Protein AF-A0AAN0M5D3-F1 (afdb_monomer)

Foldseek 3Di:
DDPLLVDQAAEAEDEQQVADDPVSLVVLVVNVVSLHAYEYEYDPVVNHDPPRPPVVVSVVSVHHYDYDYDPPPPPPPPPD

Structure (mmCIF, N/CA/C/O backbone):
data_AF-A0AAN0M5D3-F1
#
_entry.id   AF-A0AAN0M5D3-F1
#
loop_
_atom_site.group_PDB
_atom_site.id
_atom_site.type_symbol
_atom_site.label_atom_id
_atom_site.label_alt_id
_atom_site.label_comp_id
_atom_site.label_asym_id
_atom_site.label_entity_id
_atom_site.label_seq_id
_atom_site.pdbx_PDB_ins_code
_atom_site.Cartn_x
_atom_site.Cartn_y
_atom_site.Cartn_z
_atom_site.occupancy
_atom_site.B_iso_or_equiv
_atom_site.auth_seq_id
_atom_site.auth_comp_id
_atom_site.auth_asym_id
_atom_site.auth_atom_id
_atom_site.pdbx_PDB_model_num
ATOM 1 N N . MET A 1 1 ? -20.378 0.684 3.685 1.00 54.22 1 MET A N 1
ATOM 2 C CA . MET A 1 1 ? -19.275 0.176 4.523 1.00 54.22 1 MET A CA 1
ATOM 3 C C . MET A 1 1 ? -18.316 -0.580 3.631 1.00 54.22 1 MET A C 1
ATOM 5 O O . MET A 1 1 ? -18.709 -1.592 3.056 1.00 54.22 1 MET A O 1
ATOM 9 N N . SER A 1 2 ? -17.121 -0.031 3.427 1.00 81.94 2 SER A N 1
ATOM 10 C CA . SER A 1 2 ? -16.111 -0.619 2.540 1.00 81.94 2 SER A CA 1
ATOM 11 C C . SER A 1 2 ? -15.455 -1.840 3.201 1.00 81.94 2 SER A C 1
ATOM 13 O O . SER A 1 2 ? -15.471 -1.986 4.425 1.00 81.94 2 SER A O 1
ATOM 15 N N . ALA A 1 3 ? -14.879 -2.750 2.408 1.00 86.31 3 ALA A N 1
ATOM 16 C CA . ALA A 1 3 ? -14.168 -3.916 2.946 1.00 86.31 3 ALA A CA 1
ATOM 17 C C . ALA A 1 3 ? -12.981 -3.513 3.846 1.00 86.31 3 ALA A C 1
ATOM 19 O O . ALA A 1 3 ? -12.694 -4.196 4.826 1.00 86.31 3 ALA A O 1
ATOM 20 N N . ILE A 1 4 ? -12.353 -2.367 3.557 1.00 87.31 4 ILE A N 1
ATOM 21 C CA . ILE A 1 4 ? -11.234 -1.807 4.323 1.00 87.31 4 ILE A CA 1
ATOM 22 C C . ILE A 1 4 ? -11.680 -1.440 5.744 1.00 87.31 4 ILE A C 1
ATOM 24 O O . ILE A 1 4 ? -11.053 -1.864 6.711 1.00 87.31 4 ILE A O 1
ATOM 28 N N . GLU A 1 5 ? -12.805 -0.736 5.901 1.00 87.69 5 GLU A N 1
ATOM 29 C CA . GLU A 1 5 ? -13.327 -0.324 7.219 1.00 87.69 5 GLU A CA 1
ATOM 30 C C . GLU A 1 5 ? -13.597 -1.517 8.148 1.00 87.69 5 GLU A C 1
ATOM 32 O O . GLU A 1 5 ? -13.382 -1.439 9.360 1.00 87.69 5 GLU A O 1
ATOM 37 N N . ARG A 1 6 ? -14.043 -2.636 7.568 1.00 90.25 6 ARG A N 1
ATOM 38 C CA . ARG A 1 6 ? -14.378 -3.870 8.291 1.00 90.25 6 ARG A CA 1
ATOM 39 C C . ARG A 1 6 ? -13.186 -4.793 8.534 1.00 90.25 6 ARG A C 1
ATOM 41 O O . ARG A 1 6 ? -13.330 -5.745 9.289 1.00 90.25 6 ARG A O 1
ATOM 48 N N . SER A 1 7 ? -12.050 -4.549 7.887 1.00 89.06 7 SER A N 1
ATOM 49 C CA . SER A 1 7 ? -10.858 -5.385 8.029 1.00 89.06 7 SER A CA 1
ATOM 50 C C . SER A 1 7 ? -10.105 -5.081 9.323 1.00 89.06 7 SER A C 1
ATOM 52 O O . SER A 1 7 ? -10.066 -3.934 9.769 1.00 89.06 7 SER A O 1
ATOM 54 N N . ASP A 1 8 ? -9.485 -6.094 9.921 1.00 90.38 8 ASP A N 1
ATOM 55 C CA . ASP A 1 8 ? -8.540 -5.896 11.026 1.00 90.38 8 ASP A CA 1
ATOM 56 C C . ASP A 1 8 ? -7.152 -5.503 10.505 1.00 90.38 8 ASP A C 1
ATOM 58 O O . ASP A 1 8 ? -6.446 -4.709 11.125 1.00 90.38 8 ASP A O 1
ATOM 62 N N . VAL A 1 9 ? -6.779 -6.040 9.339 1.00 88.06 9 VAL A N 1
ATOM 63 C CA . VAL A 1 9 ? -5.506 -5.801 8.655 1.00 88.06 9 VAL A CA 1
ATOM 64 C C . VAL A 1 9 ? -5.742 -5.763 7.148 1.00 88.06 9 VAL A C 1
ATOM 66 O O . VAL A 1 9 ? -6.494 -6.580 6.614 1.00 88.06 9 VAL A O 1
ATOM 69 N N . VAL A 1 10 ? -5.065 -4.845 6.457 1.00 88.69 10 VAL A N 1
ATOM 70 C CA . VAL A 1 10 ? -5.077 -4.750 4.993 1.00 88.69 10 VAL A CA 1
ATOM 71 C C . VAL A 1 10 ? -3.794 -5.361 4.437 1.00 88.69 10 VAL A C 1
ATOM 73 O O . VAL A 1 10 ? -2.697 -4.917 4.771 1.00 88.69 10 VAL A O 1
ATOM 76 N N . LEU A 1 11 ? -3.927 -6.364 3.568 1.00 88.25 11 LEU A N 1
ATOM 77 C CA . LEU A 1 11 ? -2.815 -6.914 2.797 1.00 88.25 11 LEU A CA 1
ATOM 78 C C . LEU A 1 11 ? -2.792 -6.261 1.413 1.00 88.25 11 LEU A C 1
ATOM 80 O O . LEU A 1 11 ? -3.722 -6.439 0.628 1.00 88.25 11 LEU A O 1
ATOM 84 N N . PHE A 1 12 ? -1.738 -5.509 1.123 1.00 86.56 12 PHE A N 1
ATOM 85 C CA . PHE A 1 12 ? -1.575 -4.763 -0.115 1.00 86.56 12 PHE A CA 1
ATOM 86 C C . PHE A 1 12 ? -0.457 -5.374 -0.962 1.00 86.56 12 PHE A C 1
ATOM 88 O O . PHE A 1 12 ? 0.713 -5.318 -0.587 1.00 86.56 12 PHE A O 1
ATOM 95 N N . VAL A 1 13 ? -0.821 -5.998 -2.083 1.00 84.81 13 VAL A N 1
ATOM 96 C CA . VAL A 1 13 ? 0.121 -6.712 -2.956 1.00 84.81 13 VAL A CA 1
ATOM 97 C C . VAL A 1 13 ? 0.447 -5.849 -4.171 1.00 84.81 13 VAL A C 1
ATOM 99 O O . VAL A 1 13 ? -0.448 -5.503 -4.937 1.00 84.81 13 VAL A O 1
ATOM 102 N N . LEU A 1 14 ? 1.725 -5.533 -4.351 1.00 80.31 14 LEU A N 1
ATOM 103 C CA . LEU A 1 14 ? 2.266 -4.796 -5.490 1.00 80.31 14 LEU A CA 1
ATOM 104 C C . LEU A 1 14 ? 2.865 -5.757 -6.517 1.00 80.31 14 LEU A C 1
ATOM 106 O O . LEU A 1 14 ? 3.491 -6.743 -6.133 1.00 80.31 14 LEU A O 1
ATOM 110 N N . ASP A 1 15 ? 2.714 -5.462 -7.809 1.00 78.81 15 ASP A N 1
ATOM 111 C CA . ASP A 1 15 ? 3.414 -6.176 -8.884 1.00 78.81 15 ASP A CA 1
ATOM 112 C C . ASP A 1 15 ? 4.655 -5.388 -9.305 1.00 78.81 15 ASP A C 1
ATOM 114 O O . ASP A 1 15 ? 4.550 -4.276 -9.824 1.00 78.81 15 ASP A O 1
ATOM 118 N N . GLY A 1 16 ? 5.828 -5.975 -9.086 1.00 72.69 16 GLY A N 1
ATOM 119 C CA . GLY A 1 16 ? 7.108 -5.345 -9.363 1.00 72.69 16 GLY A CA 1
ATOM 120 C C . GLY A 1 16 ? 7.375 -5.030 -10.832 1.00 72.69 16 GLY A C 1
ATOM 121 O O . GLY A 1 16 ? 8.136 -4.113 -11.112 1.00 72.69 16 GLY A O 1
ATOM 122 N N . GLU A 1 17 ? 6.716 -5.719 -11.768 1.00 73.12 17 GLU A N 1
ATOM 123 C CA . GLU A 1 17 ? 6.824 -5.417 -13.204 1.00 73.12 17 GLU A CA 1
ATOM 124 C C . GLU A 1 17 ? 6.042 -4.160 -13.610 1.00 73.12 17 GLU A C 1
ATOM 126 O O . GLU A 1 17 ? 6.347 -3.545 -14.629 1.00 73.12 17 GLU A O 1
ATOM 131 N N . GLN A 1 18 ? 4.986 -3.808 -12.868 1.00 72.00 18 GLN A N 1
ATOM 132 C CA . GLN A 1 18 ? 4.059 -2.741 -13.266 1.00 72.00 18 GLN A CA 1
ATOM 133 C C . GLN A 1 18 ? 4.285 -1.422 -12.519 1.00 72.00 18 GLN A C 1
ATOM 135 O O . GLN A 1 18 ? 3.597 -0.445 -12.830 1.00 72.00 18 GLN A O 1
ATOM 140 N N . GLY A 1 19 ? 5.250 -1.395 -11.592 1.00 71.69 19 GLY A N 1
ATOM 141 C CA . GLY A 1 19 ? 5.576 -0.228 -10.772 1.00 71.69 19 GLY A CA 1
ATOM 142 C C . GLY A 1 19 ? 4.414 0.222 -9.885 1.00 71.69 19 GLY A C 1
ATOM 143 O O . GLY A 1 19 ? 3.379 -0.444 -9.781 1.00 71.69 19 GLY A O 1
ATOM 144 N N . ILE A 1 20 ? 4.582 1.370 -9.230 1.00 75.94 20 ILE A N 1
ATOM 145 C CA . ILE A 1 20 ? 3.548 1.963 -8.377 1.00 75.94 20 ILE A CA 1
ATOM 146 C C . ILE A 1 20 ? 2.591 2.790 -9.227 1.00 75.94 20 ILE A C 1
ATOM 148 O O . ILE A 1 20 ? 2.970 3.731 -9.924 1.00 75.94 20 ILE A O 1
ATOM 152 N N . ARG A 1 21 ? 1.298 2.510 -9.107 1.00 80.81 21 ARG A N 1
ATOM 153 C CA . ARG A 1 21 ? 0.245 3.217 -9.836 1.00 80.81 21 ARG A CA 1
ATOM 154 C C . ARG A 1 21 ? -0.400 4.304 -8.992 1.00 80.81 21 ARG A C 1
ATOM 156 O O . ARG A 1 21 ? -0.453 4.247 -7.766 1.00 80.81 21 ARG A O 1
ATOM 163 N N . ALA A 1 22 ? -1.022 5.272 -9.666 1.00 78.50 22 ALA A N 1
ATOM 164 C CA . ALA A 1 22 ? -1.842 6.291 -9.004 1.00 78.50 22 ALA A CA 1
ATOM 165 C C . ALA A 1 22 ? -2.988 5.684 -8.168 1.00 78.50 22 ALA A C 1
ATOM 167 O O . ALA A 1 22 ? -3.398 6.257 -7.156 1.00 78.50 22 ALA A O 1
ATOM 168 N N . GLN A 1 23 ? -3.494 4.514 -8.568 1.00 80.88 23 GLN A N 1
ATOM 169 C CA . GLN A 1 23 ? -4.519 3.786 -7.824 1.00 80.88 23 GLN A CA 1
ATOM 170 C C . GLN A 1 23 ? -3.985 3.210 -6.503 1.00 80.88 23 GLN A C 1
ATOM 172 O O . GLN A 1 23 ? -4.705 3.227 -5.506 1.00 80.88 23 GLN A O 1
ATOM 177 N N . ASP A 1 24 ? -2.719 2.793 -6.455 1.00 83.50 24 ASP A N 1
ATOM 178 C CA . ASP A 1 24 ? -2.095 2.234 -5.250 1.00 83.50 24 ASP A CA 1
ATOM 179 C C . ASP A 1 24 ? -2.016 3.283 -4.136 1.00 83.50 24 ASP A C 1
ATOM 181 O O . ASP A 1 24 ? -2.347 3.011 -2.981 1.00 83.50 24 ASP A O 1
ATOM 185 N N . LYS A 1 25 ? -1.697 4.531 -4.505 1.00 82.38 25 LYS A N 1
ATOM 186 C CA . LYS A 1 25 ? -1.692 5.676 -3.580 1.00 82.38 25 LYS A CA 1
ATOM 187 C C . LYS A 1 25 ? -3.076 5.956 -2.988 1.00 82.38 25 LYS A C 1
ATOM 189 O O . LYS A 1 25 ? -3.178 6.285 -1.808 1.00 82.38 25 LYS A O 1
ATOM 194 N N . HIS A 1 26 ? -4.143 5.790 -3.774 1.00 84.75 26 HIS A N 1
ATOM 195 C CA . HIS A 1 26 ? -5.512 5.957 -3.278 1.00 84.75 26 HIS A CA 1
ATOM 196 C C . HIS A 1 26 ? -5.890 4.871 -2.266 1.00 84.75 26 HIS A C 1
ATOM 198 O O . HIS A 1 26 ? -6.477 5.184 -1.234 1.00 84.75 26 HIS A O 1
ATOM 204 N N . VAL A 1 27 ? -5.538 3.606 -2.524 1.00 84.12 27 VAL A N 1
ATOM 205 C CA . VAL A 1 27 ? -5.840 2.492 -1.605 1.00 84.12 27 VAL A CA 1
ATOM 206 C C . VAL A 1 27 ? -5.149 2.684 -0.254 1.00 84.12 27 VAL A C 1
ATOM 208 O O . VAL A 1 27 ? -5.779 2.493 0.788 1.00 84.12 27 VAL A O 1
ATOM 211 N N . VAL A 1 28 ? -3.886 3.118 -0.265 1.00 83.19 28 VAL A N 1
ATOM 212 C CA . VAL A 1 28 ? -3.149 3.461 0.960 1.00 83.19 28 VAL A CA 1
ATOM 213 C C . VAL A 1 28 ? -3.832 4.604 1.710 1.00 83.19 28 VAL A C 1
ATOM 215 O O . VAL A 1 28 ? -4.018 4.489 2.919 1.00 83.19 28 VAL A O 1
ATOM 218 N N . GLY A 1 29 ? -4.267 5.657 1.009 1.00 85.12 29 GLY A N 1
ATOM 219 C CA . GLY A 1 29 ? -5.013 6.765 1.615 1.00 85.12 29 GLY A CA 1
ATOM 220 C C . GLY A 1 29 ? -6.287 6.297 2.324 1.00 85.12 29 GLY A C 1
ATOM 221 O O . GLY A 1 29 ? -6.510 6.631 3.483 1.00 85.12 29 GLY A O 1
ATOM 222 N N . PHE A 1 30 ? -7.074 5.420 1.693 1.00 87.75 30 PHE A N 1
ATOM 223 C CA . PHE A 1 30 ? -8.271 4.862 2.330 1.00 87.75 30 PHE A CA 1
ATOM 224 C C . PHE A 1 30 ? -7.958 4.026 3.574 1.00 87.75 30 PHE A C 1
ATOM 226 O O . PHE A 1 30 ? -8.672 4.107 4.574 1.00 87.75 30 PHE A O 1
ATOM 233 N N . ALA A 1 31 ? -6.908 3.206 3.527 1.00 85.19 31 ALA A N 1
ATOM 234 C CA . ALA A 1 31 ? -6.503 2.398 4.672 1.00 85.19 31 ALA A CA 1
ATOM 235 C C . ALA A 1 31 ? -5.931 3.257 5.817 1.00 85.19 31 ALA A C 1
ATOM 237 O O . ALA A 1 31 ? -6.201 2.966 6.986 1.00 85.19 31 ALA A O 1
ATOM 238 N N . HIS A 1 32 ? -5.223 4.341 5.485 1.00 85.06 32 HIS A N 1
ATOM 239 C CA . HIS A 1 32 ? -4.767 5.354 6.433 1.00 85.06 32 HIS A CA 1
ATOM 240 C C . HIS A 1 32 ? -5.942 6.037 7.140 1.00 85.06 32 HIS A C 1
ATOM 242 O O . HIS A 1 32 ? -5.997 6.053 8.371 1.00 85.06 32 HIS A O 1
ATOM 248 N N . ASP A 1 33 ? -6.914 6.539 6.378 1.00 88.12 33 ASP A N 1
ATOM 249 C CA . ASP A 1 33 ? -8.075 7.252 6.919 1.00 88.12 33 ASP A CA 1
ATOM 250 C C . ASP A 1 33 ? -8.937 6.337 7.799 1.00 88.12 33 ASP A C 1
ATOM 252 O O . ASP A 1 33 ? -9.438 6.743 8.852 1.00 88.12 33 ASP A O 1
ATOM 256 N N . ALA A 1 34 ? -9.029 5.057 7.427 1.00 88.50 34 ALA A N 1
ATOM 257 C CA . ALA A 1 34 ? -9.676 4.013 8.217 1.00 88.50 34 ALA A CA 1
ATOM 258 C C . ALA A 1 34 ? -8.839 3.529 9.425 1.00 88.50 34 ALA A C 1
ATOM 260 O O . ALA A 1 34 ? -9.294 2.653 10.169 1.00 88.50 34 ALA A O 1
ATOM 261 N N . ARG A 1 35 ? -7.630 4.077 9.629 1.00 88.44 35 ARG A N 1
ATOM 262 C CA . ARG A 1 35 ? -6.645 3.712 10.668 1.00 88.44 35 ARG A CA 1
ATOM 263 C C . ARG A 1 35 ? -6.347 2.216 10.722 1.00 88.44 35 ARG A C 1
ATOM 265 O O . ARG A 1 35 ? -6.175 1.645 11.802 1.00 88.44 35 ARG A O 1
ATOM 272 N N . LYS A 1 36 ? -6.311 1.567 9.560 1.00 87.25 36 LYS A N 1
ATOM 273 C CA . LYS A 1 36 ? -6.038 0.135 9.466 1.00 87.25 36 LYS A CA 1
ATOM 274 C C . LYS A 1 36 ? -4.541 -0.110 9.299 1.00 87.25 36 LYS A C 1
ATOM 276 O O . LYS A 1 36 ? -3.895 0.593 8.525 1.00 87.25 36 LYS A O 1
ATOM 281 N N . PRO A 1 37 ? -3.967 -1.099 10.003 1.00 86.50 37 PRO A N 1
ATOM 282 C CA . PRO A 1 37 ? -2.601 -1.524 9.739 1.00 86.50 37 PRO A CA 1
ATOM 283 C C . PRO A 1 37 ? -2.501 -2.114 8.328 1.00 86.50 37 PRO A C 1
ATOM 285 O O . PRO A 1 37 ? -3.376 -2.871 7.896 1.00 86.50 37 PRO A O 1
ATOM 288 N N . ILE A 1 38 ? -1.417 -1.774 7.628 1.00 85.81 38 ILE A N 1
ATOM 289 C CA . ILE A 1 38 ? -1.177 -2.192 6.244 1.00 85.81 38 ILE A CA 1
ATOM 290 C C . ILE A 1 38 ? 0.073 -3.067 6.196 1.00 85.81 38 ILE A C 1
ATOM 292 O O . ILE A 1 38 ? 1.139 -2.697 6.698 1.00 85.81 38 ILE A O 1
ATOM 296 N N . ILE A 1 39 ? -0.061 -4.224 5.557 1.00 86.44 39 ILE A N 1
ATOM 297 C CA . ILE A 1 39 ? 1.050 -5.101 5.204 1.00 86.44 39 ILE A CA 1
ATOM 298 C C . ILE A 1 39 ? 1.270 -4.988 3.702 1.00 86.44 39 ILE A C 1
ATOM 300 O O . ILE A 1 39 ? 0.372 -5.319 2.932 1.00 86.44 39 ILE A O 1
ATOM 304 N N . ILE A 1 40 ? 2.455 -4.541 3.286 1.00 83.00 40 ILE A N 1
ATOM 305 C CA . ILE A 1 40 ? 2.804 -4.434 1.864 1.00 83.00 40 ILE A CA 1
ATOM 306 C C . ILE A 1 40 ? 3.622 -5.657 1.449 1.00 83.00 40 ILE A C 1
ATOM 308 O O . ILE A 1 40 ? 4.629 -5.983 2.086 1.00 83.00 40 ILE A O 1
ATOM 312 N N . VAL A 1 41 ? 3.193 -6.309 0.369 1.00 82.81 41 VAL A N 1
ATOM 313 C CA . VAL A 1 41 ? 3.849 -7.471 -0.236 1.00 82.81 41 VAL A CA 1
ATOM 314 C C . VAL A 1 41 ? 4.255 -7.131 -1.659 1.00 82.81 41 VAL A C 1
ATOM 316 O O . VAL A 1 41 ? 3.419 -6.741 -2.465 1.00 82.81 41 VAL A O 1
ATOM 319 N N . TYR A 1 42 ? 5.530 -7.322 -1.981 1.00 80.62 42 TYR A N 1
ATOM 320 C CA . TYR A 1 42 ? 6.027 -7.175 -3.346 1.00 80.62 42 TYR A CA 1
ATOM 321 C C . TYR A 1 42 ? 6.035 -8.529 -4.049 1.00 80.62 42 TYR A C 1
ATOM 323 O O . TYR A 1 42 ? 6.758 -9.444 -3.651 1.00 80.62 42 TYR A O 1
ATOM 331 N N . ASN A 1 43 ? 5.235 -8.645 -5.102 1.00 81.38 43 ASN A N 1
ATOM 332 C CA . ASN A 1 43 ? 5.313 -9.728 -6.067 1.00 81.38 43 ASN A CA 1
ATOM 333 C C . ASN A 1 43 ? 6.364 -9.385 -7.133 1.00 81.38 43 ASN A C 1
ATOM 335 O O . ASN A 1 43 ? 6.506 -8.219 -7.490 1.00 81.38 43 ASN A O 1
ATOM 339 N N . LYS A 1 44 ? 7.086 -10.389 -7.647 1.00 78.75 44 LYS A N 1
ATOM 340 C CA . LYS A 1 44 ? 8.150 -10.214 -8.661 1.00 78.75 44 LYS A CA 1
ATOM 341 C C . LYS A 1 44 ? 9.179 -9.138 -8.285 1.00 78.75 44 LYS A C 1
ATOM 343 O O . LYS A 1 44 ? 9.553 -8.287 -9.090 1.00 78.75 44 LYS A O 1
ATOM 348 N N . TRP A 1 45 ? 9.601 -9.149 -7.018 1.00 73.81 45 TRP A N 1
ATOM 349 C CA . TRP A 1 45 ? 10.539 -8.168 -6.459 1.00 73.81 45 TRP A CA 1
ATOM 350 C C . TRP A 1 45 ? 11.862 -8.087 -7.244 1.00 73.81 45 TRP A C 1
ATOM 352 O O . TRP A 1 45 ? 12.545 -7.072 -7.186 1.00 73.81 45 TRP A O 1
ATOM 362 N N . ASP A 1 46 ? 12.206 -9.148 -7.978 1.00 73.50 46 ASP A N 1
ATOM 363 C CA . ASP A 1 46 ? 13.364 -9.246 -8.863 1.00 73.50 46 ASP A CA 1
ATOM 364 C C . ASP A 1 46 ? 13.336 -8.253 -10.033 1.00 73.50 46 ASP A C 1
ATOM 366 O O . ASP A 1 46 ? 14.398 -7.883 -10.526 1.00 73.50 46 ASP A O 1
ATOM 370 N N . THR A 1 47 ? 12.151 -7.800 -10.452 1.00 70.81 47 THR A N 1
ATOM 371 C CA . THR A 1 47 ? 11.979 -6.863 -11.575 1.00 70.81 47 THR A CA 1
ATOM 372 C C . THR A 1 47 ? 11.803 -5.405 -11.117 1.00 70.81 47 THR A C 1
ATOM 374 O O . THR A 1 47 ? 11.706 -4.502 -11.940 1.00 70.81 47 THR A O 1
ATOM 377 N N . VAL A 1 48 ? 11.780 -5.144 -9.805 1.00 66.81 48 VAL A N 1
ATOM 378 C CA . VAL A 1 48 ? 11.590 -3.790 -9.259 1.00 66.81 48 VAL A CA 1
ATOM 379 C C . VAL A 1 48 ? 12.872 -2.967 -9.378 1.00 66.81 48 VAL A C 1
ATOM 381 O O . VAL A 1 48 ? 13.879 -3.286 -8.738 1.00 66.81 48 VAL A O 1
ATOM 384 N N . ASP A 1 49 ? 12.806 -1.847 -10.100 1.00 62.41 49 ASP A N 1
ATOM 385 C CA . ASP A 1 49 ? 13.809 -0.787 -9.998 1.00 62.41 49 ASP A CA 1
ATOM 386 C C . ASP A 1 49 ? 13.706 -0.115 -8.621 1.00 62.41 49 ASP A C 1
ATOM 388 O O . ASP A 1 49 ? 12.653 0.360 -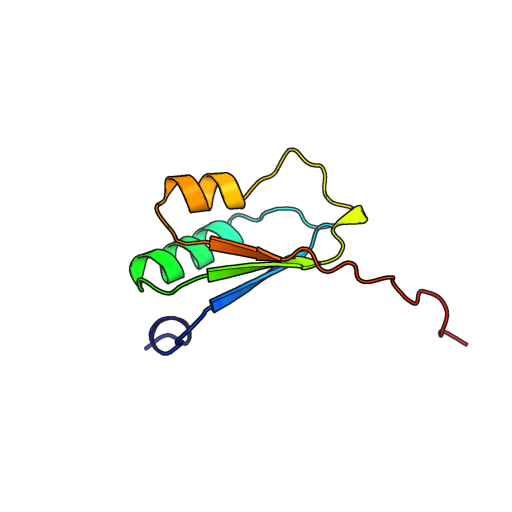8.192 1.00 62.41 49 ASP A O 1
ATOM 392 N N . LYS A 1 50 ? 14.823 -0.105 -7.888 1.00 59.19 50 LYS A N 1
ATOM 393 C CA . LYS A 1 50 ? 14.897 0.220 -6.449 1.00 59.19 50 LYS A CA 1
ATOM 394 C C . LYS A 1 50 ? 14.546 1.672 -6.083 1.00 59.19 50 LYS A C 1
ATOM 396 O O . LYS A 1 50 ? 14.598 2.008 -4.904 1.00 59.19 50 LYS A O 1
ATOM 401 N N . GLU A 1 51 ? 14.221 2.521 -7.056 1.00 55.28 51 GLU A N 1
ATOM 402 C CA . GLU A 1 51 ? 13.942 3.950 -6.857 1.00 55.28 51 GLU A CA 1
ATOM 403 C C . GLU A 1 51 ? 12.459 4.290 -6.627 1.00 55.28 51 GLU A C 1
ATOM 405 O O . GLU A 1 51 ? 12.152 5.423 -6.265 1.00 55.28 51 GLU A O 1
ATOM 410 N N . GLU A 1 52 ? 11.531 3.334 -6.748 1.00 61.50 52 GLU A N 1
ATOM 411 C CA . GLU A 1 52 ? 10.101 3.584 -6.516 1.00 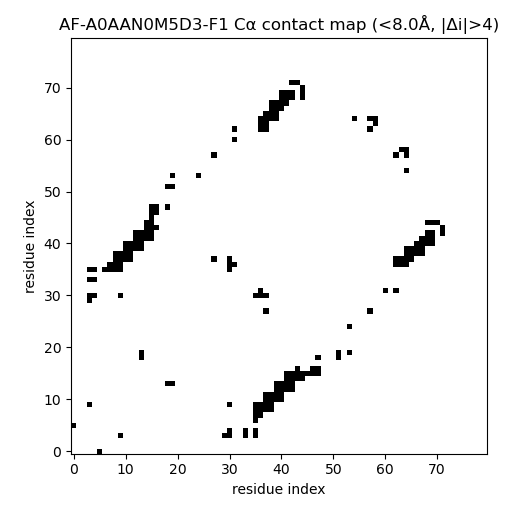61.50 52 GLU A CA 1
ATOM 412 C C . GLU A 1 52 ? 9.620 2.986 -5.179 1.00 61.50 52 GLU A C 1
ATOM 414 O O . GLU A 1 52 ? 9.166 1.843 -5.089 1.00 61.50 52 GLU A O 1
ATOM 419 N N . THR A 1 53 ? 9.705 3.758 -4.092 1.00 67.69 53 THR A N 1
ATOM 420 C CA . THR A 1 53 ? 9.279 3.301 -2.759 1.00 67.69 53 THR A CA 1
ATOM 421 C C . THR A 1 53 ? 7.947 3.918 -2.349 1.00 67.69 53 THR A C 1
ATOM 423 O O . THR A 1 53 ? 7.882 4.915 -1.634 1.00 67.69 53 THR A O 1
ATOM 426 N N . LEU A 1 54 ? 6.848 3.233 -2.687 1.00 73.88 54 LEU A N 1
ATOM 427 C CA . LEU A 1 54 ? 5.524 3.453 -2.082 1.00 73.88 54 LEU A CA 1
ATOM 428 C C . LEU A 1 54 ? 5.658 3.479 -0.558 1.00 73.88 54 LEU A C 1
ATOM 430 O O . LEU A 1 54 ? 4.994 4.252 0.117 1.00 73.88 54 LEU A O 1
ATOM 434 N N . MET A 1 55 ? 6.569 2.664 -0.024 1.00 72.62 55 MET A N 1
ATOM 435 C CA . MET A 1 55 ? 6.924 2.635 1.388 1.00 72.62 55 MET A CA 1
ATOM 436 C C . MET A 1 55 ? 7.311 4.004 1.952 1.00 72.62 55 MET A C 1
ATOM 438 O O . MET A 1 55 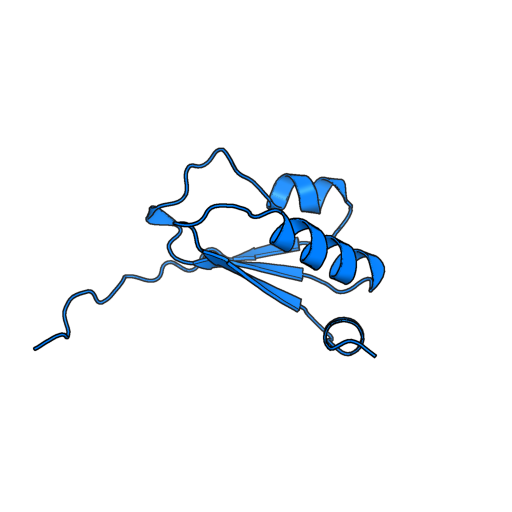? 6.937 4.294 3.083 1.00 72.62 55 MET A O 1
ATOM 442 N N . ASP A 1 56 ? 8.029 4.841 1.204 1.00 78.12 56 ASP A N 1
ATOM 443 C CA . ASP A 1 56 ? 8.434 6.167 1.675 1.00 78.12 56 ASP A CA 1
ATOM 444 C C . ASP A 1 56 ? 7.247 7.124 1.703 1.00 78.12 56 ASP A C 1
ATOM 446 O O . ASP A 1 56 ? 7.076 7.860 2.675 1.00 78.12 56 ASP A O 1
ATOM 450 N N . ASP A 1 57 ? 6.383 7.065 0.690 1.00 78.06 57 ASP A N 1
ATOM 451 C CA . ASP A 1 57 ? 5.131 7.826 0.664 1.00 78.06 57 ASP A CA 1
ATOM 452 C C . ASP A 1 57 ? 4.207 7.399 1.817 1.00 78.06 57 ASP A C 1
ATOM 454 O O . ASP A 1 57 ? 3.706 8.241 2.563 1.00 78.06 57 ASP A O 1
ATOM 458 N N . VAL A 1 58 ? 4.050 6.091 2.039 1.00 77.19 58 VAL A N 1
ATOM 459 C CA . VAL A 1 58 ? 3.213 5.546 3.117 1.00 77.19 58 VAL A CA 1
ATOM 460 C C . VAL A 1 58 ? 3.801 5.884 4.496 1.00 77.19 58 VAL A C 1
ATOM 4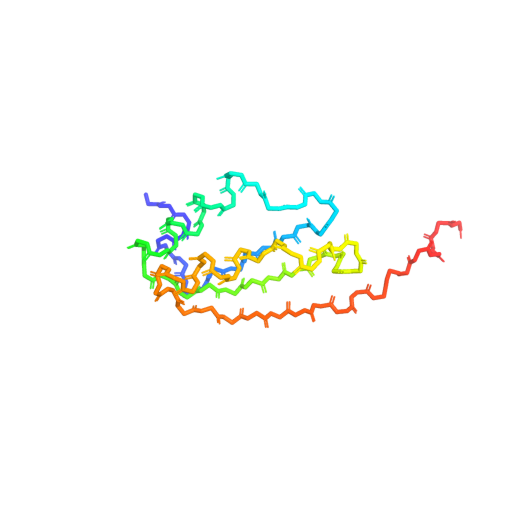62 O O . VAL A 1 58 ? 3.067 6.239 5.419 1.00 77.19 58 VAL A O 1
ATOM 465 N N . ARG A 1 59 ? 5.133 5.835 4.651 1.00 73.75 59 ARG A N 1
ATOM 466 C CA . ARG A 1 59 ? 5.823 6.249 5.885 1.00 73.75 59 ARG A CA 1
ATOM 467 C C . ARG A 1 59 ? 5.628 7.735 6.171 1.00 73.75 59 ARG A C 1
ATOM 469 O O . ARG A 1 59 ? 5.352 8.086 7.315 1.00 73.75 59 ARG A O 1
ATOM 476 N N . LYS A 1 60 ? 5.723 8.603 5.156 1.00 78.25 60 LYS A N 1
ATOM 477 C CA . LYS A 1 60 ? 5.467 10.051 5.297 1.00 78.25 60 LYS A CA 1
ATOM 478 C C . LYS A 1 60 ? 4.032 10.346 5.727 1.00 78.25 60 LYS A C 1
ATOM 480 O O . LYS A 1 60 ? 3.808 11.306 6.453 1.00 78.25 60 LYS A O 1
ATOM 485 N N . GLN A 1 61 ? 3.078 9.510 5.322 1.00 75.38 61 GLN A N 1
ATOM 486 C CA . GLN A 1 61 ? 1.680 9.615 5.743 1.00 75.38 61 GLN A CA 1
ATOM 487 C C . GLN A 1 61 ? 1.439 9.157 7.194 1.00 75.38 61 GLN A C 1
ATOM 489 O O . GLN A 1 61 ? 0.320 9.254 7.674 1.00 75.38 61 GLN A O 1
ATOM 494 N N . GLY A 1 62 ? 2.454 8.670 7.920 1.00 72.12 62 GLY A N 1
ATOM 495 C CA . GLY A 1 62 ? 2.304 8.236 9.315 1.00 72.12 62 GLY A CA 1
ATOM 496 C C . GLY A 1 62 ? 1.640 6.864 9.479 1.00 72.12 62 GLY A C 1
ATOM 497 O O . GLY A 1 62 ? 1.328 6.452 10.597 1.00 72.12 62 GLY A O 1
ATOM 498 N N . CYS A 1 63 ? 1.451 6.123 8.385 1.00 74.94 63 CYS A N 1
ATOM 499 C CA . CYS A 1 63 ? 0.967 4.749 8.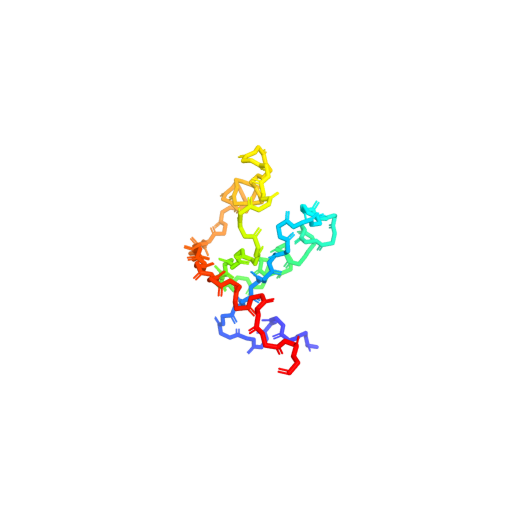432 1.00 74.94 63 CYS A CA 1
ATOM 500 C C . CYS A 1 63 ? 2.001 3.820 9.084 1.00 74.94 63 CYS A C 1
ATOM 502 O O . CYS A 1 63 ? 3.184 3.826 8.731 1.00 74.94 63 CYS A O 1
ATOM 504 N N . ARG A 1 64 ? 1.545 2.930 9.974 1.00 71.44 64 ARG A N 1
ATOM 505 C CA . ARG A 1 64 ? 2.349 1.780 10.415 1.00 71.44 64 ARG A CA 1
ATOM 506 C C . ARG A 1 64 ? 2.342 0.716 9.324 1.00 71.44 64 ARG A C 1
ATOM 508 O O . ARG A 1 64 ? 1.331 0.048 9.119 1.00 71.44 64 ARG A O 1
ATOM 515 N N . VAL A 1 65 ? 3.488 0.560 8.668 1.00 67.94 65 VAL A N 1
ATOM 516 C CA . VAL A 1 65 ? 3.695 -0.418 7.597 1.00 67.94 65 VAL A CA 1
ATOM 517 C C . VAL A 1 65 ? 4.660 -1.492 8.054 1.00 67.94 65 VAL A C 1
ATOM 519 O O . VAL A 1 65 ? 5.782 -1.182 8.454 1.00 67.94 65 VAL A O 1
ATOM 522 N N . ASN A 1 66 ? 4.250 -2.748 7.900 1.00 69.50 66 ASN A N 1
ATOM 523 C CA . ASN A 1 66 ? 5.186 -3.864 7.862 1.00 69.50 66 ASN A CA 1
ATOM 524 C C . ASN A 1 66 ? 5.341 -4.321 6.411 1.00 69.50 66 ASN A C 1
ATOM 526 O O . ASN A 1 66 ? 4.359 -4.611 5.729 1.00 69.50 66 ASN A O 1
ATOM 530 N N . SER A 1 67 ? 6.580 -4.366 5.938 1.00 65.62 67 SER A N 1
ATOM 531 C CA . SER A 1 67 ? 6.914 -4.815 4.590 1.00 65.62 67 SER A CA 1
ATOM 532 C C . SER A 1 67 ? 7.461 -6.233 4.627 1.00 65.62 67 SER A C 1
ATOM 534 O O . SER A 1 67 ? 8.425 -6.493 5.349 1.00 65.62 67 SER A O 1
ATOM 536 N N . TYR A 1 68 ? 6.899 -7.117 3.807 1.00 68.75 68 TYR A N 1
ATOM 537 C CA . TYR A 1 68 ? 7.434 -8.458 3.606 1.00 68.75 68 TYR A CA 1
ATOM 538 C C . TYR A 1 68 ? 7.796 -8.638 2.137 1.00 68.75 68 TYR A C 1
ATOM 540 O O . TYR A 1 68 ? 6.954 -8.505 1.249 1.00 68.75 68 TYR A O 1
ATOM 548 N N . ILE A 1 69 ? 9.065 -8.948 1.887 1.00 62.34 69 ILE A N 1
ATOM 549 C CA . ILE A 1 69 ? 9.529 -9.355 0.565 1.00 62.34 69 ILE A CA 1
ATOM 550 C C . ILE A 1 69 ? 9.381 -10.868 0.509 1.00 62.34 69 ILE A C 1
ATOM 552 O O . ILE A 1 69 ? 10.054 -11.592 1.244 1.00 62.34 69 ILE A O 1
ATOM 556 N N . PHE A 1 70 ? 8.480 -11.347 -0.343 1.00 61.34 70 PHE A N 1
ATOM 557 C CA . PHE A 1 70 ? 8.370 -12.771 -0.604 1.00 61.34 70 PHE A CA 1
ATOM 558 C C . PHE A 1 70 ? 9.328 -13.136 -1.733 1.00 61.34 70 PHE A C 1
ATOM 560 O O . PHE A 1 70 ? 9.168 -12.703 -2.873 1.00 61.34 70 PHE A O 1
ATOM 567 N N . HIS A 1 71 ? 10.333 -13.953 -1.418 1.00 56.06 71 HIS A N 1
ATOM 568 C CA . HIS A 1 71 ? 11.184 -14.555 -2.4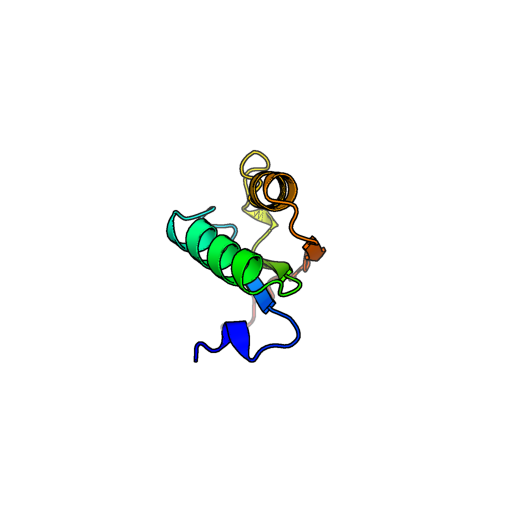33 1.00 56.06 71 HIS A CA 1
ATOM 569 C C . HIS A 1 71 ? 10.423 -15.714 -3.079 1.00 56.06 71 HIS A C 1
ATOM 571 O O . HIS A 1 71 ? 10.576 -16.876 -2.704 1.00 56.06 71 HIS A O 1
ATOM 577 N N . MET A 1 72 ? 9.544 -15.396 -4.026 1.00 49.44 72 MET A N 1
ATOM 578 C CA . MET A 1 72 ? 8.912 -16.418 -4.843 1.00 49.44 72 MET A CA 1
ATOM 579 C C . MET A 1 72 ? 9.940 -16.855 -5.892 1.00 49.44 72 MET A C 1
ATOM 581 O O . MET A 1 72 ? 10.111 -16.199 -6.914 1.00 49.44 72 MET A O 1
ATOM 585 N N . HIS A 1 73 ? 10.664 -17.948 -5.628 1.00 50.72 73 HIS A N 1
ATOM 586 C CA . HIS A 1 73 ? 11.346 -18.682 -6.693 1.00 50.72 73 HIS A CA 1
ATOM 587 C C . HIS A 1 73 ? 10.255 -19.083 -7.686 1.00 50.72 73 HIS A C 1
ATOM 589 O O . HIS A 1 73 ? 9.463 -19.985 -7.403 1.00 50.72 73 HIS A O 1
ATOM 595 N N . GLN A 1 74 ? 10.136 -18.369 -8.811 1.00 52.16 74 GLN A N 1
ATOM 596 C CA . GLN A 1 74 ? 9.236 -18.810 -9.861 1.00 52.16 74 GLN A CA 1
ATOM 597 C C . GLN A 1 74 ? 9.698 -20.203 -10.280 1.00 52.16 74 GLN A C 1
ATOM 599 O O . GLN A 1 74 ? 10.743 -20.365 -10.910 1.00 52.16 74 GLN A O 1
ATOM 604 N N . LEU A 1 75 ? 8.893 -21.214 -9.962 1.00 48.88 75 LEU A N 1
ATOM 605 C CA . LEU A 1 75 ? 8.885 -22.481 -10.674 1.00 48.88 75 LEU A CA 1
ATOM 606 C C . LEU A 1 75 ? 8.436 -22.182 -12.113 1.00 48.88 75 LEU A C 1
ATOM 608 O O . LEU A 1 75 ? 7.298 -22.435 -12.491 1.00 48.88 75 LEU A O 1
ATOM 612 N N . ARG A 1 76 ? 9.326 -21.594 -12.922 1.00 48.66 76 ARG A N 1
ATOM 613 C CA . ARG A 1 76 ? 9.108 -21.328 -14.351 1.00 48.66 76 ARG A CA 1
ATOM 614 C C . ARG A 1 76 ? 9.122 -22.596 -15.217 1.00 48.66 76 ARG A C 1
ATOM 616 O O . ARG A 1 76 ? 9.011 -22.472 -16.429 1.00 48.66 76 ARG A O 1
ATOM 623 N N . SER A 1 77 ? 9.192 -23.799 -14.641 1.00 45.09 77 SER A N 1
ATOM 624 C CA . SER A 1 77 ? 9.335 -25.043 -15.416 1.00 45.09 77 SER A CA 1
ATOM 625 C C . SER A 1 77 ? 8.418 -26.184 -14.970 1.00 45.09 77 SER A C 1
ATOM 627 O O . SER A 1 77 ? 8.893 -27.280 -14.717 1.00 45.09 77 SER A O 1
ATOM 629 N N . TYR A 1 78 ? 7.103 -25.955 -14.929 1.00 47.25 78 TYR A N 1
ATOM 630 C CA . TYR A 1 78 ? 6.121 -27.031 -15.155 1.00 47.25 78 TYR A CA 1
ATOM 631 C C . TYR A 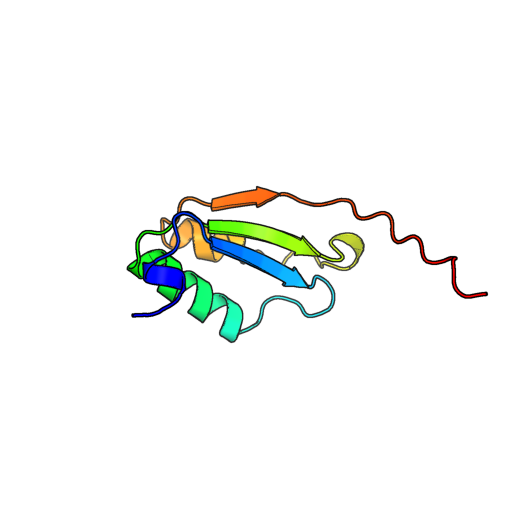1 78 ? 5.015 -26.537 -16.092 1.00 47.25 78 TYR A C 1
ATOM 633 O O . TYR A 1 78 ? 3.839 -26.443 -15.751 1.00 47.25 78 TYR A O 1
ATOM 641 N N . ARG A 1 79 ? 5.429 -26.174 -17.306 1.00 50.69 79 ARG A N 1
ATOM 642 C CA . ARG A 1 79 ? 4.602 -26.330 -18.500 1.00 50.69 79 ARG A CA 1
ATOM 643 C C . ARG A 1 79 ? 5.336 -27.336 -19.379 1.00 50.69 79 ARG A C 1
ATOM 645 O O . ARG A 1 79 ? 6.244 -26.935 -20.099 1.00 50.69 79 ARG A O 1
ATOM 652 N N . LEU A 1 80 ? 4.979 -28.607 -19.200 1.00 45.75 80 LEU A N 1
ATOM 653 C CA . LEU A 1 80 ? 4.855 -29.719 -20.154 1.00 45.75 80 LEU A CA 1
ATOM 654 C C . LEU A 1 80 ? 4.738 -31.018 -19.348 1.00 45.75 80 LEU A C 1
ATOM 656 O O . LEU A 1 80 ? 5.600 -31.235 -18.469 1.00 45.75 80 LEU A O 1
#

Nearest PDB structures (foldseek):
  4dcu-assembly1_A  TM=6.549E-01  e=1.968E-04  Bacillus subtilis
  3j8g-assembly1_X  TM=6.153E-01  e=1.771E-03  Escherichia coli K-12
  6xrs-assembly2_B  TM=6.691E-01  e=1.702E-02  Neisseria gonorrhoeae NCCP11945
  4gen-assembly1_A  TM=5.413E-01  e=8.410E-02  Drosophila melanogaster
  3ivc-assembly2_B-2  TM=5.658E-01  e=2.136E-01  Mycobacterium tuberculosis

Solvent-accessible surface area (backbone atoms only — not comparable to full-atom values): 5069 Å² total; per-residue (Å²): 134,58,74,67,71,74,41,83,62,44,80,45,78,44,52,24,82,74,57,89,49,80,64,56,58,50,54,51,48,53,33,50,78,60,69,39,47,39,36,42,33,41,38,59,56,89,60,42,69,92,84,72,54,67,64,57,58,43,48,73,70,69,47,67,71,52,78,47,79,58,86,72,77,75,79,83,80,80,87,127

Radius of gyration: 14.21 Å; Cα contacts (8 Å, |Δi|>4): 100; chains: 1; bounding box: 34×40×31 Å

Secondary structure (DSSP, 8-state):
--HHHH-SSEEEEEETTT---HHHHHHHHHHHHTT--EEEEEESGGG--TT--HHHHHHHTT-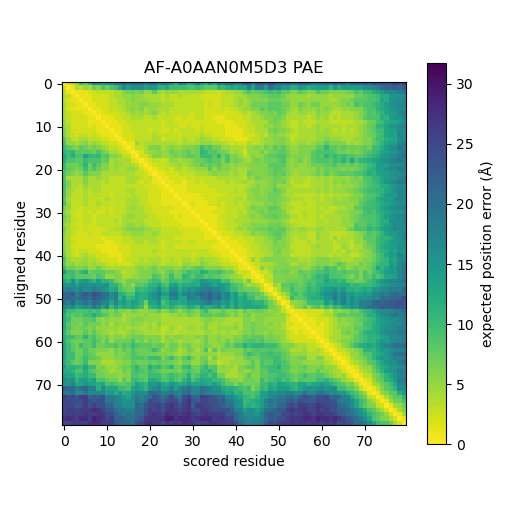-EEEEE-----------

Sequence (80 aa):
MSAIERSDVVLFVLDGEQGIRA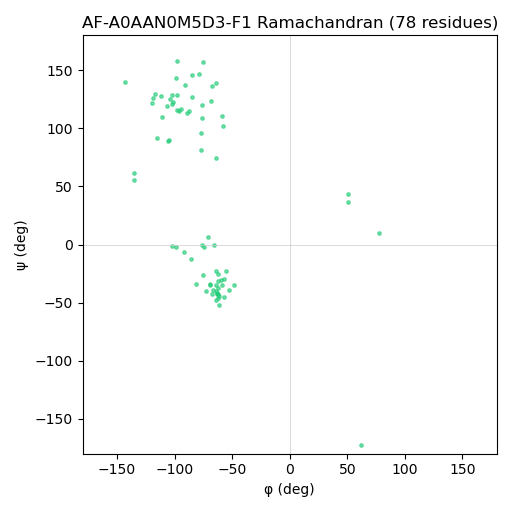QDKHVVGFAHDARKPIIIVYNKWDTVDKEETLMDDVRKQGCRVNSYIFHMHQLRSYRL

pLDDT: mean 74.42, std 12.72, range [45.09, 90.38]

Mean predicted aligned error: 8.19 Å